Protein AF-A0A2L2Z8W5-F1 (afdb_monomer)

Sequence (61 aa):
MSDDQIDDAKAKFATDVKKILTKIGDYQILMGESSNPDCLFALLEYREISGGDESPIMFFF

Mean predicted aligned error: 7.16 Å

Nearest PDB structures (foldseek):
  5odn-assembly1_F  TM=4.722E-01  e=2.022E+00  Salinibacter ruber DSM 13855

Secondary structure (DSSP, 8-state):
--HHHHHHHHHHHHHHHHHHHTTGGG-EEEE-TT--TTSPEEEEEEEEETTTEEEEEEE--

InterPro domains:
  IPR011057 Mss4-like superfamily [SSF51316] (3-61)
  IPR011323 Mss4/translationally controlled tumour-associated TCTP [G3DSA:2.170.150.10] (1-61)
  IPR018105 Translationally controlled tumour protein [PF00838] (2-61)
  IPR034737 Translationally controlled tumour protein (TCTP) domain [PS51797] (1-61)

Radius of gyration: 14.48 Å; Cα contacts (8 Å, |Δi|>4): 56; chains: 1; bounding box: 32×26×38 Å

Foldseek 3Di:
DDPVVVVVVVVVVVVVVVVCVVVVVQWDWDDPPVNDPVDWTKTWHFDQDPPRDTDIDIDTD

pLDDT: mean 81.51, std 6.9, range [60.25, 92.56]

Solvent-accessible surface area (backbone atoms only — not comparable to full-atom values): 3817 Å² total; per-residue (Å²): 131,55,71,68,57,52,54,52,50,51,55,52,49,57,54,53,51,54,60,47,62,77,47,47,90,70,42,48,84,40,66,53,97,82,63,51,87,91,51,70,58,35,38,37,37,75,42,78,44,101,86,81,48,74,44,85,46,78,45,78,119

Structure (mmCIF, N/CA/C/O backbone):
data_AF-A0A2L2Z8W5-F1
#
_entry.id   AF-A0A2L2Z8W5-F1
#
loop_
_atom_site.group_PDB
_atom_site.id
_atom_site.type_symbol
_atom_site.label_atom_id
_atom_site.label_alt_id
_atom_site.label_comp_id
_atom_site.label_asym_id
_atom_site.label_entity_id
_atom_site.label_seq_id
_atom_site.pdbx_PDB_ins_code
_atom_site.Cartn_x
_atom_site.Cartn_y
_atom_site.Cartn_z
_atom_site.occupancy
_atom_site.B_iso_or_equiv
_atom_site.auth_seq_id
_atom_site.auth_comp_id
_atom_site.auth_asym_id
_atom_site.auth_atom_id
_atom_site.pdbx_PDB_model_num
ATOM 1 N N . MET A 1 1 ? 18.300 7.703 -14.031 1.00 60.25 1 MET A N 1
ATOM 2 C CA . MET A 1 1 ? 17.850 6.360 -13.627 1.00 60.25 1 MET A CA 1
ATOM 3 C C . MET A 1 1 ? 18.684 5.389 -14.432 1.00 60.25 1 MET A C 1
ATOM 5 O O . MET A 1 1 ? 18.626 5.479 -15.653 1.00 60.25 1 MET A O 1
ATOM 9 N N . SER A 1 2 ? 19.538 4.590 -13.798 1.00 85.81 2 SER A N 1
ATOM 10 C CA . SER A 1 2 ? 20.192 3.479 -14.500 1.00 85.81 2 SER A CA 1
ATOM 11 C C . SER A 1 2 ? 19.199 2.334 -14.699 1.00 85.81 2 SER A C 1
ATOM 13 O O . SER A 1 2 ? 18.205 2.252 -13.974 1.00 85.81 2 SER A O 1
ATOM 15 N N . ASP A 1 3 ? 19.469 1.452 -15.658 1.00 89.12 3 ASP A N 1
ATOM 16 C CA . ASP A 1 3 ? 18.607 0.296 -15.935 1.00 89.12 3 ASP A CA 1
ATOM 17 C C . ASP A 1 3 ? 18.419 -0.580 -14.682 1.00 89.12 3 ASP A C 1
ATOM 19 O O . ASP A 1 3 ? 17.294 -0.950 -14.353 1.00 89.12 3 ASP A O 1
ATOM 23 N N . ASP A 1 4 ? 19.476 -0.757 -13.881 1.00 88.69 4 ASP A N 1
ATOM 24 C CA . ASP A 1 4 ? 19.418 -1.473 -12.598 1.00 88.69 4 ASP A CA 1
ATOM 25 C C . ASP A 1 4 ? 18.434 -0.843 -11.594 1.00 88.69 4 ASP A C 1
ATOM 27 O O . ASP A 1 4 ? 17.720 -1.548 -10.884 1.00 88.69 4 ASP A O 1
ATOM 31 N N . GLN A 1 5 ? 18.360 0.493 -11.535 1.00 85.62 5 GLN A N 1
ATOM 32 C CA . GLN A 1 5 ? 17.424 1.195 -10.645 1.00 85.62 5 GLN A CA 1
ATOM 33 C C . GLN A 1 5 ? 15.976 1.042 -11.112 1.00 85.62 5 GLN A C 1
ATOM 35 O O . GLN A 1 5 ? 15.058 0.993 -10.293 1.00 85.62 5 GLN A O 1
ATOM 40 N N . ILE A 1 6 ? 15.766 0.987 -12.428 1.00 88.50 6 ILE A N 1
ATOM 41 C CA . ILE A 1 6 ? 14.444 0.786 -13.020 1.00 88.50 6 ILE A CA 1
ATOM 42 C C . ILE A 1 6 ? 13.962 -0.638 -12.735 1.00 88.50 6 ILE A C 1
ATOM 44 O O . ILE A 1 6 ? 12.799 -0.831 -12.377 1.00 88.50 6 ILE A O 1
ATOM 48 N N . ASP A 1 7 ? 14.837 -1.628 -12.875 1.00 92.56 7 ASP A N 1
ATOM 49 C CA . ASP A 1 7 ? 14.468 -3.025 -12.676 1.00 92.56 7 ASP A CA 1
ATOM 50 C C . ASP A 1 7 ? 14.240 -3.365 -11.198 1.00 92.56 7 ASP A C 1
ATOM 52 O O . ASP A 1 7 ? 13.269 -4.061 -10.882 1.00 92.56 7 ASP A O 1
ATOM 56 N N . ASP A 1 8 ? 15.020 -2.783 -10.283 1.00 89.31 8 ASP A N 1
ATOM 57 C CA . ASP A 1 8 ? 14.756 -2.881 -8.841 1.00 89.31 8 ASP A CA 1
ATOM 58 C C . ASP A 1 8 ? 13.411 -2.230 -8.465 1.00 89.31 8 ASP A C 1
ATOM 60 O O . ASP A 1 8 ? 12.583 -2.828 -7.767 1.00 89.31 8 ASP A O 1
ATOM 64 N N . ALA A 1 9 ? 13.120 -1.043 -9.013 1.00 86.06 9 ALA A N 1
ATOM 65 C CA . ALA A 1 9 ? 11.847 -0.361 -8.788 1.00 86.06 9 ALA A CA 1
ATOM 66 C C . ALA A 1 9 ? 10.648 -1.179 -9.300 1.00 86.06 9 ALA A C 1
ATOM 68 O O . ALA A 1 9 ? 9.652 -1.323 -8.585 1.00 86.06 9 ALA A O 1
ATOM 69 N N . LYS A 1 10 ? 10.745 -1.776 -10.498 1.00 86.06 10 LYS A N 1
ATOM 70 C CA . LYS A 1 10 ? 9.706 -2.668 -11.045 1.00 86.06 10 LYS A CA 1
ATOM 71 C C . LYS A 1 10 ? 9.485 -3.894 -10.160 1.00 86.06 10 LYS A C 1
ATOM 73 O O . LYS A 1 10 ? 8.336 -4.261 -9.906 1.00 86.06 10 LYS A O 1
ATOM 78 N N . ALA A 1 11 ? 10.559 -4.532 -9.692 1.00 90.44 11 ALA A N 1
ATOM 79 C CA . ALA A 1 11 ? 10.472 -5.725 -8.851 1.00 90.44 11 ALA A CA 1
ATOM 80 C C . ALA A 1 11 ? 9.806 -5.423 -7.499 1.00 90.44 11 ALA A C 1
ATOM 82 O O . ALA A 1 11 ? 8.933 -6.175 -7.040 1.00 90.44 11 ALA A O 1
ATOM 83 N N . LYS A 1 12 ? 10.167 -4.290 -6.887 1.00 87.38 12 LYS A N 1
ATOM 84 C CA . LYS A 1 12 ? 9.572 -3.826 -5.633 1.00 87.38 12 LYS A CA 1
ATOM 85 C C . LYS A 1 12 ? 8.099 -3.466 -5.808 1.00 87.38 12 LYS A C 1
ATOM 87 O O . LYS A 1 12 ? 7.262 -3.976 -5.064 1.00 87.38 12 LYS A O 1
ATOM 92 N N . PHE A 1 13 ? 7.772 -2.702 -6.850 1.00 86.19 13 PHE A N 1
ATOM 93 C CA . PHE A 1 13 ? 6.392 -2.352 -7.182 1.00 86.19 13 PHE A CA 1
ATOM 94 C C . PHE A 1 13 ? 5.528 -3.600 -7.399 1.00 86.19 13 PHE A C 1
ATOM 96 O O . PHE A 1 13 ? 4.477 -3.737 -6.780 1.00 86.19 13 PHE A O 1
ATOM 103 N N . ALA A 1 14 ? 5.994 -4.570 -8.191 1.00 87.06 14 ALA A N 1
ATOM 104 C CA . ALA A 1 14 ? 5.260 -5.815 -8.418 1.00 87.06 14 ALA A CA 1
ATOM 105 C C . ALA A 1 14 ? 5.021 -6.611 -7.122 1.00 87.06 14 ALA A C 1
ATOM 107 O O . ALA A 1 14 ? 3.982 -7.254 -6.963 1.00 87.06 14 ALA A O 1
ATOM 108 N N . THR A 1 15 ? 5.974 -6.576 -6.189 1.00 88.12 15 THR A N 1
ATOM 109 C CA . THR A 1 15 ? 5.843 -7.235 -4.883 1.00 88.12 15 THR A CA 1
ATOM 110 C C . THR A 1 15 ? 4.818 -6.532 -3.998 1.00 88.12 15 THR A C 1
ATOM 112 O O . THR A 1 15 ? 3.991 -7.197 -3.369 1.00 88.12 15 THR A O 1
ATOM 115 N N . ASP A 1 16 ? 4.842 -5.204 -3.960 1.00 84.56 16 ASP A N 1
ATOM 116 C CA . ASP A 1 16 ? 3.941 -4.421 -3.119 1.00 84.56 16 ASP A CA 1
ATOM 117 C C . ASP A 1 16 ? 2.507 -4.424 -3.673 1.00 84.56 16 ASP A C 1
ATOM 119 O O . ASP A 1 16 ? 1.569 -4.672 -2.914 1.00 84.56 16 ASP A O 1
ATOM 123 N N . VAL A 1 17 ? 2.333 -4.337 -4.998 1.00 84.81 17 VAL A N 1
ATOM 124 C CA . VAL A 1 17 ? 1.030 -4.522 -5.665 1.00 84.81 17 VAL A CA 1
ATOM 125 C C . VAL A 1 17 ? 0.434 -5.892 -5.350 1.00 84.81 17 VAL A C 1
ATOM 127 O O . VAL A 1 17 ? -0.750 -5.985 -5.033 1.00 84.81 17 VAL A O 1
ATOM 130 N N . LYS A 1 18 ? 1.232 -6.970 -5.358 1.00 87.56 18 LYS A N 1
ATOM 131 C CA . LYS A 1 18 ? 0.736 -8.306 -4.983 1.00 87.56 18 LYS A CA 1
ATOM 132 C C . LYS A 1 18 ? 0.196 -8.345 -3.555 1.00 87.56 18 LYS A C 1
ATOM 134 O O . LYS A 1 18 ? -0.850 -8.947 -3.336 1.00 87.56 18 LYS A O 1
ATOM 139 N N . LYS A 1 19 ? 0.867 -7.706 -2.592 1.00 85.69 19 LYS A N 1
ATOM 140 C CA . LYS A 1 19 ? 0.391 -7.651 -1.197 1.00 85.69 19 LYS A CA 1
ATOM 141 C C . LYS A 1 19 ? -0.927 -6.888 -1.092 1.00 85.69 19 LYS A C 1
ATOM 143 O O . LYS A 1 19 ? -1.852 -7.369 -0.446 1.00 85.69 19 LYS A O 1
ATOM 148 N N . ILE A 1 20 ? -1.026 -5.749 -1.769 1.00 84.19 20 ILE A N 1
ATOM 149 C CA . ILE A 1 20 ? -2.242 -4.930 -1.797 1.00 84.19 20 ILE A CA 1
ATOM 150 C C . ILE A 1 20 ? -3.409 -5.715 -2.395 1.00 84.19 20 ILE A C 1
ATOM 152 O O . ILE A 1 20 ? -4.480 -5.770 -1.798 1.00 84.19 20 ILE A O 1
ATOM 156 N N . LEU A 1 21 ? -3.194 -6.385 -3.533 1.00 83.31 21 LEU A N 1
ATOM 157 C CA . LEU A 1 21 ? -4.237 -7.153 -4.216 1.00 83.31 21 LEU A CA 1
ATOM 158 C C . LEU A 1 21 ? -4.847 -8.247 -3.329 1.00 83.31 21 LEU A C 1
ATOM 160 O O . LEU A 1 21 ? -6.043 -8.507 -3.434 1.00 83.31 21 LEU A O 1
ATOM 164 N N . THR A 1 22 ? -4.072 -8.854 -2.421 1.00 87.88 22 THR A N 1
ATOM 165 C CA . THR A 1 22 ? -4.614 -9.860 -1.483 1.00 87.88 22 THR A CA 1
ATOM 166 C C . THR A 1 22 ? -5.620 -9.299 -0.478 1.00 87.88 22 THR A C 1
ATOM 168 O O . THR A 1 22 ? -6.402 -10.068 0.073 1.00 87.88 22 THR A O 1
ATOM 171 N N . LYS A 1 23 ? -5.619 -7.982 -0.256 1.00 84.19 23 LYS A N 1
ATOM 172 C CA . LYS A 1 23 ? -6.498 -7.275 0.686 1.00 84.19 23 LYS A CA 1
ATOM 173 C C . LYS A 1 23 ? -7.265 -6.138 0.013 1.00 84.19 23 LYS A C 1
ATOM 175 O O . LYS A 1 23 ? -7.686 -5.198 0.672 1.00 84.19 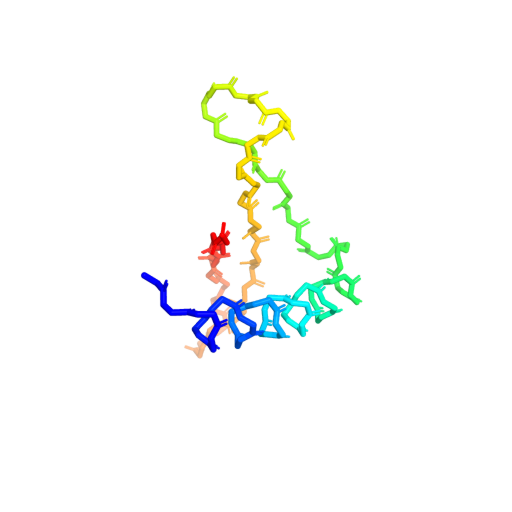23 LYS A O 1
ATOM 180 N N . ILE A 1 24 ? -7.445 -6.200 -1.308 1.00 81.62 24 ILE A N 1
ATOM 181 C CA . ILE A 1 24 ? -8.002 -5.084 -2.087 1.00 81.62 24 ILE A CA 1
ATOM 182 C C . ILE A 1 24 ? -9.391 -4.644 -1.601 1.00 81.62 24 ILE A C 1
ATOM 184 O O . ILE A 1 24 ? -9.725 -3.473 -1.716 1.00 81.62 24 ILE A O 1
ATOM 188 N N . GLY A 1 25 ? -10.175 -5.563 -1.025 1.00 82.44 25 GLY A N 1
ATOM 189 C CA . GLY A 1 25 ? -11.491 -5.263 -0.455 1.00 82.44 25 GLY A CA 1
ATOM 190 C C . GLY A 1 25 ? 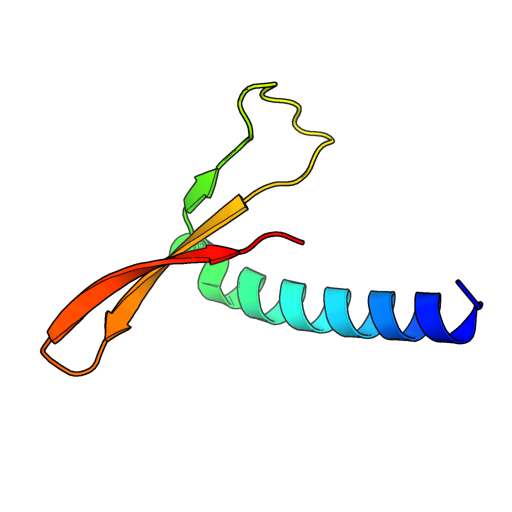-11.459 -4.365 0.786 1.00 82.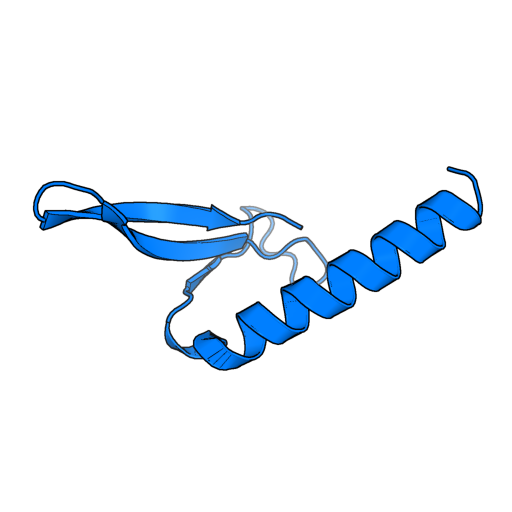44 25 GLY A C 1
ATOM 191 O O . GLY A 1 25 ? -12.465 -3.724 1.072 1.00 82.44 25 GLY A O 1
ATOM 192 N N . ASP A 1 26 ? -10.321 -4.286 1.480 1.00 84.19 26 ASP A N 1
ATOM 193 C CA . ASP A 1 26 ? -10.141 -3.455 2.676 1.00 84.19 26 ASP A CA 1
ATOM 194 C C . ASP A 1 26 ? -9.667 -2.031 2.323 1.00 84.19 26 ASP A C 1
ATOM 196 O O . ASP A 1 26 ? -9.711 -1.132 3.163 1.00 84.19 26 ASP A O 1
ATOM 200 N N . TYR A 1 27 ? -9.211 -1.810 1.083 1.00 83.81 27 TYR A N 1
ATOM 201 C CA . TYR A 1 27 ? -8.718 -0.516 0.616 1.00 83.81 27 TYR A CA 1
ATOM 202 C C . TYR A 1 27 ? -9.822 0.294 -0.065 1.00 83.81 27 TYR A C 1
ATOM 204 O O . TYR A 1 27 ? -10.545 -0.206 -0.928 1.00 83.81 27 TYR A O 1
ATOM 212 N N . GLN A 1 28 ? -9.883 1.592 0.234 1.00 82.88 28 GLN A N 1
ATOM 213 C CA . GLN A 1 28 ? -10.625 2.536 -0.602 1.00 82.88 28 GLN A CA 1
ATOM 214 C C . GLN A 1 28 ? -9.698 3.094 -1.683 1.00 82.88 28 GLN A C 1
ATOM 216 O O . GLN A 1 28 ? -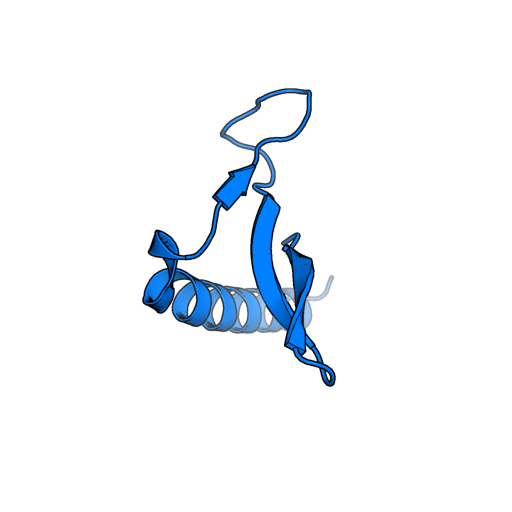8.636 3.639 -1.381 1.00 82.88 28 GLN A O 1
ATOM 221 N N . ILE A 1 29 ? -10.105 2.952 -2.947 1.00 81.75 29 ILE A N 1
ATOM 222 C CA . ILE A 1 29 ? -9.382 3.500 -4.097 1.00 81.75 29 ILE A CA 1
ATOM 223 C C . ILE A 1 29 ? -9.871 4.928 -4.325 1.00 81.75 29 ILE A C 1
ATOM 225 O O . ILE A 1 29 ? -11.037 5.148 -4.657 1.00 81.75 29 ILE A O 1
ATOM 229 N N . LEU A 1 30 ? -8.975 5.893 -4.154 1.00 80.75 30 LEU A N 1
ATOM 230 C CA . LEU A 1 30 ? -9.246 7.311 -4.342 1.00 80.75 30 LEU A CA 1
ATOM 231 C C . LEU A 1 30 ? -8.513 7.820 -5.584 1.00 80.75 30 LEU A C 1
ATOM 233 O O . LEU A 1 30 ? -7.346 7.505 -5.818 1.00 80.75 30 LEU A O 1
ATOM 237 N N . MET A 1 31 ? -9.211 8.625 -6.378 1.00 79.94 31 MET A N 1
ATOM 238 C CA . MET A 1 31 ? -8.632 9.339 -7.514 1.00 79.94 31 MET A CA 1
ATOM 239 C C . MET A 1 31 ? -8.340 10.784 -7.110 1.00 79.94 31 MET A C 1
ATOM 241 O O . MET A 1 31 ? -9.051 11.361 -6.287 1.00 79.94 31 MET A O 1
ATOM 245 N N . GLY A 1 32 ? -7.291 11.370 -7.692 1.00 74.44 32 GLY A N 1
ATOM 246 C CA . GLY A 1 32 ? -6.981 12.787 -7.499 1.00 74.44 32 GLY A CA 1
ATOM 247 C C . GLY A 1 32 ? -8.063 13.708 -8.073 1.00 74.44 32 GLY A C 1
ATOM 248 O O . GLY A 1 32 ? -8.952 13.269 -8.798 1.00 74.44 32 GLY A O 1
ATOM 249 N N . GLU A 1 33 ? -7.961 15.008 -7.798 1.00 76.38 33 GLU A N 1
ATOM 250 C CA . GLU A 1 33 ? -8.958 16.015 -8.211 1.00 76.38 33 GLU A CA 1
ATOM 251 C C . GLU A 1 33 ? -9.221 16.036 -9.725 1.00 76.38 33 GLU A C 1
ATOM 253 O O . GLU A 1 33 ? -10.336 16.311 -10.162 1.00 76.38 33 GLU A O 1
ATOM 258 N N . SER A 1 34 ? -8.219 15.682 -10.537 1.00 79.75 34 SER A N 1
ATOM 259 C CA . SER A 1 34 ? -8.356 15.570 -11.993 1.00 79.75 34 SER A CA 1
ATOM 260 C C . SER A 1 34 ? -9.208 14.378 -12.444 1.00 79.75 34 SER A C 1
ATOM 262 O O . SER A 1 34 ? -9.574 14.318 -13.616 1.00 79.75 34 SER A O 1
ATOM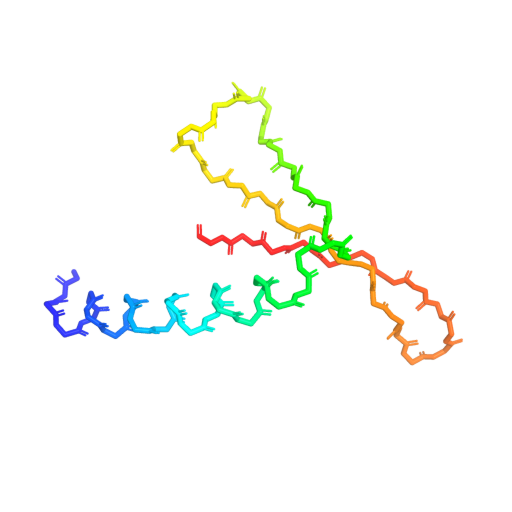 264 N N . SER A 1 35 ? -9.506 13.433 -11.542 1.00 69.31 35 SER A N 1
ATOM 265 C CA . SER A 1 35 ? -10.242 12.186 -11.796 1.00 69.31 35 SER A CA 1
ATOM 266 C C . SER A 1 35 ? -9.739 11.426 -13.025 1.00 69.31 35 SER A C 1
ATOM 268 O O . SER A 1 35 ? -10.516 10.773 -13.717 1.00 69.31 35 SER A O 1
ATOM 270 N N . ASN A 1 36 ? -8.441 11.538 -13.321 1.00 76.25 36 ASN A N 1
ATOM 271 C CA . ASN A 1 36 ? -7.843 10.853 -14.453 1.00 76.25 36 ASN A CA 1
ATOM 272 C C . ASN A 1 36 ? -7.611 9.373 -14.086 1.00 76.25 36 ASN A C 1
ATOM 274 O O . ASN A 1 36 ? -6.754 9.110 -13.239 1.00 76.25 36 ASN A O 1
ATOM 278 N N . PRO A 1 37 ? -8.325 8.417 -14.711 1.00 67.38 37 PRO A N 1
ATOM 279 C CA . PRO A 1 37 ? -8.162 6.992 -14.429 1.00 67.38 37 PRO A CA 1
ATOM 280 C C . PRO A 1 37 ? -6.823 6.429 -14.932 1.00 67.38 37 PRO A C 1
ATOM 282 O O . PRO A 1 37 ? -6.438 5.339 -14.525 1.00 67.38 37 PRO A O 1
ATOM 285 N N . ASP A 1 38 ? -6.104 7.157 -15.791 1.00 69.62 38 ASP A N 1
ATOM 286 C CA . ASP A 1 38 ? -4.759 6.786 -16.245 1.00 69.62 38 ASP A CA 1
ATOM 287 C C . ASP A 1 38 ? -3.655 7.331 -15.313 1.00 69.62 38 ASP A C 1
ATOM 289 O O . ASP A 1 38 ? -2.470 7.056 -15.516 1.00 69.62 38 ASP A O 1
ATOM 293 N N . CYS A 1 39 ? -4.014 8.136 -14.304 1.00 64.06 39 CYS A N 1
ATOM 294 C CA . CYS A 1 39 ? -3.083 8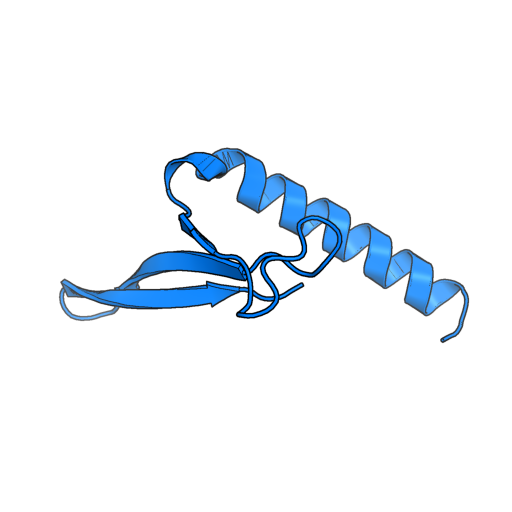.688 -13.317 1.00 64.06 39 CYS A CA 1
ATOM 295 C C . CYS A 1 39 ? -3.013 7.845 -12.032 1.00 64.06 39 CYS A C 1
ATOM 297 O O . CYS A 1 39 ? -3.711 6.851 -11.866 1.00 64.06 39 CYS A O 1
ATOM 299 N N . LEU A 1 40 ? -2.134 8.264 -11.112 1.00 67.75 40 LEU A N 1
ATOM 300 C CA . LEU A 1 40 ? -1.959 7.656 -9.792 1.00 67.75 40 LEU A CA 1
ATOM 301 C C . LEU A 1 40 ? -3.300 7.450 -9.063 1.00 67.75 40 LEU A C 1
ATOM 303 O O . LEU A 1 40 ? -4.056 8.402 -8.858 1.00 67.75 40 LEU A O 1
ATOM 307 N N . PHE A 1 41 ? -3.523 6.228 -8.580 1.00 72.00 41 PHE A N 1
ATOM 308 C CA . PHE A 1 41 ? -4.557 5.916 -7.598 1.00 72.00 41 PHE A CA 1
ATOM 309 C C . PHE A 1 41 ? -3.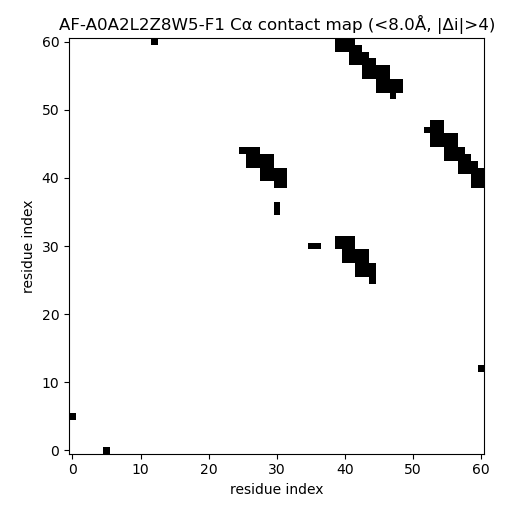957 5.984 -6.192 1.00 72.00 41 PHE A C 1
ATOM 311 O O . PHE A 1 41 ? -2.873 5.447 -5.952 1.00 72.00 41 PHE A O 1
ATOM 318 N N . ALA A 1 42 ? -4.664 6.616 -5.261 1.00 80.50 42 ALA A N 1
ATOM 319 C CA . ALA A 1 42 ? -4.325 6.571 -3.846 1.00 80.50 42 ALA A CA 1
ATOM 320 C C . ALA A 1 42 ? -5.101 5.433 -3.176 1.00 80.50 42 ALA A C 1
ATOM 322 O O . ALA A 1 42 ? -6.301 5.273 -3.409 1.00 80.50 42 ALA A O 1
ATOM 323 N N . LEU A 1 43 ? -4.425 4.641 -2.346 1.00 83.06 43 LEU A N 1
ATOM 324 C CA . LEU A 1 43 ? -5.068 3.578 -1.570 1.00 83.06 43 LEU A CA 1
ATOM 325 C C . LEU A 1 43 ? -5.166 4.004 -0.114 1.00 83.06 43 LEU A C 1
ATOM 327 O O . LEU A 1 43 ? -4.145 4.303 0.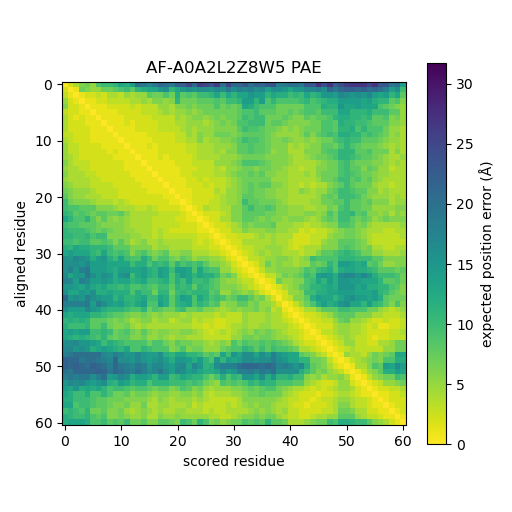502 1.00 83.06 43 LEU A O 1
ATOM 331 N N . LEU A 1 44 ? -6.376 4.013 0.435 1.00 84.94 44 LEU A N 1
ATOM 332 C CA . LEU A 1 44 ? -6.630 4.342 1.833 1.00 84.94 44 LEU A CA 1
ATOM 333 C C . LEU A 1 44 ? -6.910 3.065 2.635 1.00 84.94 44 LEU A C 1
ATOM 335 O O . LEU A 1 44 ? -7.826 2.314 2.304 1.00 84.94 44 LEU A O 1
ATOM 339 N N . GLU A 1 45 ? -6.125 2.845 3.687 1.00 85.75 45 GLU A N 1
ATOM 340 C CA . GLU A 1 45 ? -6.265 1.765 4.673 1.00 85.75 45 GLU A CA 1
ATOM 341 C C . GLU A 1 45 ? -6.537 2.377 6.043 1.00 85.75 45 GLU A C 1
ATOM 343 O O . GLU A 1 45 ? -5.845 3.312 6.445 1.00 85.75 45 GLU A O 1
ATOM 348 N N . TYR A 1 46 ? -7.490 1.833 6.791 1.00 83.12 46 TYR A N 1
ATOM 349 C CA . TYR A 1 46 ? -7.635 2.151 8.209 1.00 83.12 46 TYR A CA 1
ATOM 350 C C . TYR A 1 46 ? -6.898 1.088 9.013 1.00 83.12 46 TYR A C 1
ATOM 352 O O . TYR A 1 46 ? -7.178 -0.103 8.885 1.00 83.12 46 TYR A O 1
ATOM 360 N N . ARG A 1 47 ? -5.911 1.512 9.805 1.00 82.81 47 ARG A N 1
ATOM 361 C CA . ARG A 1 47 ? -5.120 0.613 10.645 1.00 82.81 47 ARG A CA 1
ATOM 362 C C . ARG A 1 47 ? -5.270 0.993 12.103 1.00 82.81 47 ARG A C 1
ATOM 364 O O . ARG A 1 47 ? -5.122 2.159 12.462 1.00 82.81 47 ARG A O 1
ATOM 371 N N . GLU A 1 48 ? -5.486 -0.013 12.935 1.00 83.25 48 GLU A N 1
ATOM 372 C CA . GLU A 1 48 ? -5.464 0.143 14.381 1.00 83.25 48 GLU A CA 1
ATOM 373 C C . GLU A 1 48 ? -4.040 0.484 14.846 1.00 83.25 48 GLU A C 1
ATOM 375 O O . GLU A 1 48 ? -3.069 -0.228 14.557 1.00 83.25 48 GLU A O 1
ATOM 380 N N . ILE A 1 49 ? -3.904 1.609 15.538 1.00 79.88 49 ILE A N 1
ATOM 381 C CA . ILE A 1 49 ? -2.665 2.026 16.190 1.00 79.88 49 ILE A CA 1
ATOM 382 C C . ILE A 1 49 ? -2.720 1.687 17.681 1.00 79.88 49 ILE A C 1
ATOM 384 O O . ILE A 1 49 ? -3.781 1.486 18.270 1.00 79.88 49 ILE A O 1
ATOM 388 N N . SER A 1 50 ? -1.540 1.594 18.299 1.00 70.69 50 SER A N 1
ATOM 389 C CA . SER A 1 50 ? -1.382 1.298 19.728 1.00 70.69 50 SER A CA 1
ATOM 390 C C . SER A 1 50 ? -2.265 2.216 20.580 1.00 70.69 50 SER A C 1
ATOM 392 O O . SER A 1 50 ? -1.934 3.387 20.753 1.00 70.69 50 SER A O 1
ATOM 394 N N . GLY A 1 51 ? -3.345 1.668 21.140 1.00 74.06 51 GLY A N 1
ATOM 395 C CA . GLY A 1 51 ? -4.339 2.422 21.912 1.00 74.06 51 GLY A CA 1
ATOM 396 C C . GLY A 1 51 ? -5.794 2.116 21.547 1.00 74.06 51 GLY A C 1
ATOM 397 O O . GLY A 1 51 ? -6.674 2.502 22.308 1.00 74.06 51 GLY A O 1
ATOM 398 N N . GLY A 1 52 ? -6.042 1.388 20.451 1.00 74.88 52 GLY A N 1
ATOM 399 C CA . GLY A 1 52 ? -7.395 1.037 19.992 1.00 74.88 52 GLY A CA 1
ATOM 400 C C . GLY A 1 52 ? -8.028 2.080 19.065 1.00 74.88 52 GLY A C 1
ATOM 401 O O . GLY A 1 52 ? -9.178 1.926 18.667 1.00 74.88 52 GLY A O 1
ATOM 402 N N . ASP A 1 53 ? -7.280 3.129 18.712 1.00 81.12 53 ASP A N 1
ATOM 403 C CA . ASP A 1 53 ? -7.703 4.132 17.739 1.00 81.12 53 ASP A CA 1
ATOM 404 C C . ASP A 1 53 ? -7.373 3.659 16.314 1.00 81.12 53 ASP A C 1
ATOM 406 O O . ASP A 1 53 ? -6.283 3.144 16.049 1.00 81.12 53 ASP A O 1
ATOM 410 N N . GLU A 1 54 ? -8.288 3.860 15.367 1.00 84.31 54 GLU A N 1
ATOM 411 C CA . GLU A 1 54 ? -8.028 3.626 13.944 1.00 84.31 54 GLU A CA 1
ATOM 412 C C . GLU A 1 54 ? -7.460 4.888 13.288 1.00 84.31 54 GLU A C 1
ATOM 414 O O . GLU A 1 54 ? -8.014 5.982 13.411 1.00 84.31 54 GLU A O 1
ATOM 419 N N . SER A 1 55 ? -6.352 4.741 12.560 1.00 86.12 55 SER A N 1
ATOM 420 C CA . SER A 1 55 ? -5.737 5.824 11.790 1.00 86.12 55 SER A CA 1
ATOM 421 C C . SER A 1 55 ? -5.808 5.561 10.284 1.00 86.12 55 SER A C 1
ATOM 423 O O . SER A 1 55 ? -5.446 4.464 9.845 1.00 86.12 55 SER A O 1
ATOM 425 N N . PRO A 1 56 ? -6.214 6.560 9.477 1.00 87.00 56 PRO A N 1
ATOM 426 C CA . PRO A 1 56 ? -6.160 6.471 8.025 1.00 87.00 56 PRO A CA 1
ATOM 427 C C . PRO A 1 56 ? -4.710 6.557 7.529 1.00 87.00 56 PRO A C 1
ATOM 429 O O . PRO A 1 56 ? -3.988 7.510 7.828 1.00 87.00 56 PRO A O 1
ATOM 432 N N . ILE A 1 57 ? -4.294 5.581 6.728 1.00 85.44 57 ILE A N 1
ATOM 433 C CA . ILE A 1 57 ? -2.999 5.532 6.048 1.00 85.44 57 ILE A CA 1
ATOM 434 C C . ILE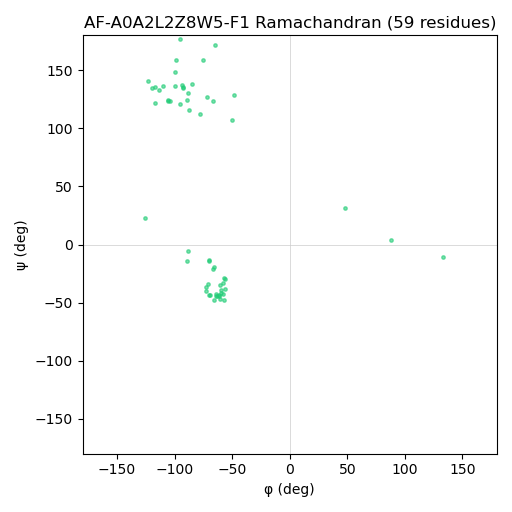 A 1 57 ? -3.253 5.562 4.546 1.00 85.44 57 ILE A C 1
ATOM 436 O O . ILE A 1 57 ? -3.931 4.691 4.005 1.00 85.44 57 ILE A O 1
ATOM 440 N N . MET A 1 58 ? -2.685 6.559 3.872 1.00 85.81 58 MET A N 1
ATOM 441 C CA . MET A 1 58 ? -2.809 6.719 2.428 1.00 85.81 58 MET A CA 1
ATOM 442 C C . MET A 1 58 ? -1.499 6.340 1.733 1.00 85.81 58 MET A C 1
ATOM 444 O O . MET A 1 58 ? -0.440 6.886 2.047 1.00 85.81 58 MET A O 1
ATOM 448 N N . PHE A 1 59 ? -1.578 5.408 0.788 1.00 82.12 59 PHE A N 1
ATOM 449 C CA . PHE A 1 59 ? -0.459 4.963 -0.034 1.00 82.12 59 PHE A CA 1
ATOM 450 C C . PHE A 1 59 ? -0.494 5.638 -1.406 1.00 82.12 59 PHE A C 1
ATOM 452 O O . PHE A 1 59 ? -1.545 5.706 -2.044 1.00 82.12 59 PHE A O 1
ATOM 459 N N . PHE A 1 60 ? 0.680 6.078 -1.860 1.00 79.88 60 PHE A N 1
ATOM 460 C CA . PHE A 1 60 ? 0.936 6.614 -3.196 1.00 79.88 60 PHE A CA 1
ATOM 461 C C . PHE A 1 60 ? 2.051 5.794 -3.846 1.00 79.88 60 PHE A C 1
ATOM 463 O O . PHE A 1 60 ? 3.007 5.423 -3.157 1.00 79.88 60 PHE A O 1
ATOM 470 N N . PHE A 1 61 ? 1.926 5.519 -5.145 1.00 69.81 61 PHE A N 1
ATOM 471 C CA . PHE A 1 61 ? 2.856 4.678 -5.902 1.00 69.81 61 PHE A CA 1
ATOM 472 C C . PHE A 1 61 ? 3.407 5.394 -7.124 1.00 69.81 61 PHE A C 1
ATOM 474 O O . PHE A 1 61 ? 2.588 5.975 -7.862 1.00 69.81 61 PHE A O 1
#

Organism: Parasteatoda tepidariorum (NCBI:txid114398)